Protein AF-A0A8J7QUN6-F1 (afdb_monomer_lite)

Foldseek 3Di:
DVVVVVVVCVVVDQDLVNLLVVLCVQLVVCVVVVVNVSNVVSVVVSCVSVVNDDDPDPPPPDPPPPPPPPPDPDDDD

Sequence (77 aa):
IAEIRRQAAALAAVSLAGHLEELRRLRDHAVEKGMLNAAISAEIARGKAAGLYEKKSPSAALPAVKVLDLGSMQAGE

Structure (mmCIF, N/CA/C/O backbone):
data_AF-A0A8J7QUN6-F1
#
_entry.id   AF-A0A8J7QUN6-F1
#
loop_
_atom_site.group_PDB
_atom_site.id
_atom_site.type_symbol
_atom_site.label_atom_id
_atom_site.label_alt_id
_atom_site.label_comp_id
_atom_site.label_asym_id
_atom_site.label_entity_id
_atom_site.label_seq_id
_atom_site.pdbx_PDB_ins_code
_atom_site.Cartn_x
_atom_site.Cartn_y
_atom_site.Cartn_z
_atom_site.occupancy
_atom_site.B_iso_or_equiv
_atom_site.auth_seq_id
_atom_site.auth_comp_id
_atom_site.auth_asym_id
_atom_site.auth_atom_id
_atom_site.pdbx_PDB_model_num
ATOM 1 N N . ILE A 1 1 ? 24.274 -11.418 -19.809 1.00 71.31 1 ILE A N 1
ATOM 2 C CA . ILE A 1 1 ? 23.762 -11.021 -18.466 1.00 71.31 1 ILE A CA 1
ATOM 3 C C . ILE A 1 1 ? 22.988 -9.701 -18.516 1.00 71.31 1 ILE A C 1
ATOM 5 O O . ILE A 1 1 ? 21.863 -9.675 -18.038 1.00 71.31 1 ILE A O 1
ATOM 9 N N . ALA A 1 2 ? 23.538 -8.628 -19.100 1.00 81.94 2 ALA A N 1
ATOM 10 C CA . ALA A 1 2 ? 22.863 -7.324 -19.157 1.00 81.94 2 ALA A CA 1
ATOM 11 C C . ALA A 1 2 ? 21.495 -7.355 -19.868 1.00 81.94 2 ALA A C 1
ATOM 13 O O . ALA A 1 2 ? 20.545 -6.774 -19.362 1.00 81.94 2 ALA A O 1
ATOM 14 N N . GLU A 1 3 ? 21.377 -8.078 -20.985 1.00 77.56 3 GLU A N 1
ATOM 15 C CA . GLU A 1 3 ? 20.119 -8.197 -21.739 1.00 77.56 3 GLU A CA 1
ATOM 16 C C . GLU A 1 3 ? 19.018 -8.917 -20.944 1.00 77.56 3 GLU A C 1
ATOM 18 O O . GLU A 1 3 ? 17.918 -8.402 -20.786 1.00 77.56 3 GLU A O 1
ATOM 23 N N . ILE A 1 4 ? 19.363 -10.045 -20.315 1.00 82.25 4 ILE A N 1
ATOM 24 C CA . ILE A 1 4 ? 18.456 -10.807 -19.442 1.00 82.25 4 ILE A CA 1
ATOM 25 C C . ILE A 1 4 ? 17.989 -9.950 -18.255 1.00 82.25 4 ILE A C 1
ATOM 27 O O . ILE A 1 4 ? 16.812 -9.952 -17.910 1.00 82.25 4 ILE A O 1
ATOM 31 N N . ARG A 1 5 ? 18.892 -9.166 -17.647 1.00 73.69 5 ARG A N 1
ATOM 32 C CA . ARG A 1 5 ? 18.538 -8.239 -16.558 1.00 73.69 5 ARG A CA 1
ATOM 33 C C . ARG A 1 5 ? 17.609 -7.120 -17.025 1.00 73.69 5 ARG A C 1
ATOM 35 O O . ARG A 1 5 ? 16.721 -6.730 -16.278 1.00 73.69 5 ARG A O 1
ATOM 42 N N . ARG A 1 6 ? 17.802 -6.615 -18.245 1.00 75.00 6 ARG A N 1
ATOM 43 C CA . ARG A 1 6 ? 16.981 -5.547 -18.830 1.00 75.00 6 ARG A CA 1
ATOM 44 C C . ARG A 1 6 ? 15.560 -6.035 -19.120 1.00 75.00 6 ARG A C 1
ATOM 46 O O . ARG A 1 6 ? 14.603 -5.359 -18.764 1.00 75.00 6 ARG A O 1
ATOM 53 N N . GLN A 1 7 ? 15.433 -7.235 -19.681 1.00 68.31 7 GLN A N 1
ATOM 54 C CA . GLN A 1 7 ? 14.144 -7.887 -19.919 1.00 68.31 7 GLN A CA 1
ATOM 55 C C . GLN A 1 7 ? 13.429 -8.220 -18.604 1.00 68.31 7 GLN A C 1
ATOM 57 O O . GLN A 1 7 ? 12.251 -7.913 -18.456 1.00 68.31 7 GLN A O 1
ATOM 62 N N . ALA A 1 8 ? 14.149 -8.748 -17.609 1.00 71.12 8 ALA A N 1
ATOM 63 C CA . ALA A 1 8 ? 13.596 -8.984 -16.277 1.00 71.12 8 ALA A CA 1
ATOM 64 C C . ALA A 1 8 ? 13.113 -7.684 -15.607 1.00 71.12 8 ALA A C 1
ATOM 66 O O . ALA A 1 8 ? 12.037 -7.667 -15.019 1.00 71.12 8 ALA A O 1
ATOM 67 N N . ALA A 1 9 ? 13.864 -6.585 -15.735 1.00 68.00 9 ALA A N 1
ATOM 68 C CA . ALA A 1 9 ? 13.469 -5.279 -15.209 1.00 68.00 9 ALA A CA 1
ATOM 69 C C . ALA A 1 9 ? 12.242 -4.695 -15.927 1.00 68.00 9 ALA A C 1
ATOM 71 O O . ALA A 1 9 ? 11.394 -4.095 -15.278 1.00 68.00 9 ALA A O 1
ATOM 72 N N . ALA A 1 10 ? 12.126 -4.894 -17.243 1.00 70.31 10 ALA A N 1
ATOM 73 C CA . ALA A 1 10 ? 10.962 -4.465 -18.017 1.00 70.31 10 ALA A CA 1
ATOM 74 C C . ALA A 1 10 ? 9.698 -5.258 -17.648 1.00 70.31 10 ALA A C 1
ATOM 76 O O . ALA A 1 10 ? 8.629 -4.674 -17.511 1.00 70.31 10 ALA A O 1
ATOM 77 N N . LEU A 1 11 ? 9.820 -6.570 -17.427 1.00 69.25 11 LEU A N 1
ATOM 78 C CA . LEU A 1 11 ? 8.717 -7.414 -16.951 1.00 69.25 11 LEU A CA 1
ATOM 79 C C . LEU A 1 11 ? 8.330 -7.107 -15.498 1.00 69.25 11 LEU A C 1
ATOM 81 O O . LEU A 1 11 ? 7.167 -7.225 -15.130 1.00 69.25 11 LEU A O 1
ATOM 85 N N . ALA A 1 12 ? 9.300 -6.697 -14.680 1.00 65.06 12 ALA A N 1
ATOM 86 C CA . ALA A 1 12 ? 9.084 -6.260 -13.305 1.00 65.06 12 ALA A CA 1
ATOM 87 C C . ALA A 1 12 ? 8.693 -4.775 -13.192 1.00 65.06 12 ALA A C 1
ATOM 89 O O . ALA A 1 12 ? 8.537 -4.271 -12.078 1.00 65.06 12 ALA A O 1
ATOM 90 N N . ALA A 1 13 ? 8.563 -4.056 -14.312 1.00 75.12 13 ALA A N 1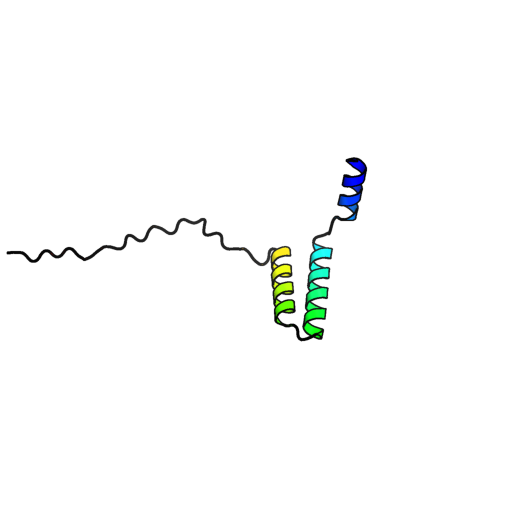
ATOM 91 C CA . ALA A 1 13 ? 8.231 -2.642 -14.297 1.00 75.12 13 ALA A CA 1
ATOM 92 C C . ALA A 1 13 ? 6.788 -2.460 -13.812 1.00 75.12 13 ALA A C 1
ATOM 94 O O . ALA A 1 13 ? 5.822 -2.737 -14.522 1.00 75.12 13 ALA A O 1
ATOM 95 N N . VAL A 1 14 ? 6.643 -1.979 -12.581 1.00 80.44 14 VAL A N 1
ATOM 96 C CA . VAL A 1 14 ? 5.340 -1.652 -12.004 1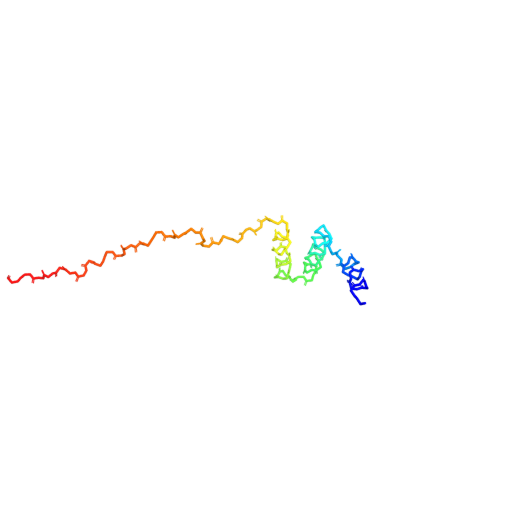.00 80.44 14 VAL A CA 1
ATOM 97 C C . VAL A 1 14 ? 4.900 -0.297 -12.547 1.00 80.44 14 VAL A C 1
ATOM 99 O O . VAL A 1 14 ? 5.588 0.710 -12.372 1.00 80.44 14 VAL A O 1
ATOM 102 N N . SER A 1 15 ? 3.744 -0.258 -13.208 1.00 90.06 15 SER A N 1
ATOM 103 C CA . SER A 1 15 ? 3.131 1.007 -13.613 1.00 90.06 15 SER A CA 1
ATOM 104 C C . SER A 1 15 ? 2.601 1.756 -12.389 1.00 90.06 15 SER A C 1
ATOM 106 O O . SER A 1 15 ? 2.169 1.143 -11.411 1.00 90.06 15 SER A O 1
ATOM 108 N N . LEU A 1 16 ? 2.573 3.091 -12.444 1.00 88.50 16 LEU A N 1
ATOM 109 C CA . LEU A 1 16 ? 2.001 3.901 -11.364 1.00 88.50 16 LEU A CA 1
ATOM 110 C C . LEU A 1 16 ? 0.554 3.484 -11.050 1.00 88.50 16 LEU A C 1
ATOM 112 O O . LEU A 1 16 ? 0.197 3.323 -9.887 1.00 88.50 16 LEU A O 1
ATOM 116 N N . ALA A 1 17 ? 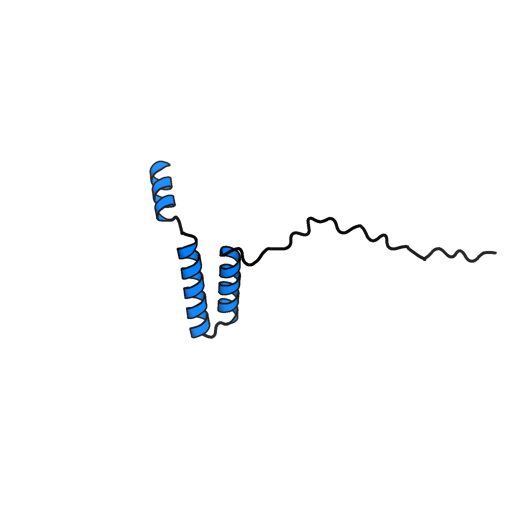-0.257 3.248 -12.085 1.00 91.12 17 ALA A N 1
ATOM 117 C CA . ALA A 1 17 ? -1.630 2.775 -11.928 1.00 91.12 17 ALA A CA 1
ATOM 118 C C . ALA A 1 17 ? -1.695 1.424 -11.192 1.00 91.12 17 ALA A C 1
ATOM 120 O O . ALA A 1 17 ? -2.474 1.283 -10.253 1.00 91.12 17 ALA A O 1
ATOM 121 N N . GLY A 1 18 ? -0.836 0.465 -11.558 1.00 92.50 18 GLY A N 1
ATOM 122 C CA . GLY A 1 18 ? -0.754 -0.830 -10.880 1.00 92.50 18 GLY A CA 1
ATOM 123 C C . GLY A 1 18 ? -0.312 -0.706 -9.421 1.00 92.50 18 GLY A C 1
ATOM 124 O O . GLY A 1 18 ? -0.865 -1.369 -8.549 1.00 92.50 18 GLY A O 1
ATOM 125 N N . HIS A 1 19 ? 0.626 0.196 -9.128 1.00 93.31 19 HIS A N 1
ATOM 126 C CA . HIS A 1 19 ? 1.055 0.453 -7.755 1.00 93.31 19 HIS A CA 1
ATOM 127 C C . HIS A 1 19 ? -0.071 1.038 -6.888 1.00 93.31 19 HIS A C 1
ATOM 129 O O . HIS A 1 19 ? -0.278 0.599 -5.756 1.00 93.31 19 HIS A O 1
ATOM 135 N N . LEU A 1 20 ? -0.816 2.012 -7.421 1.00 94.75 20 LEU A N 1
ATOM 136 C CA . LEU A 1 20 ? -1.947 2.630 -6.725 1.00 94.75 20 LEU A CA 1
ATOM 137 C C . LEU A 1 20 ? -3.084 1.634 -6.470 1.00 94.75 20 LEU A C 1
ATOM 139 O O . LEU A 1 20 ? -3.726 1.713 -5.419 1.00 94.75 20 LEU A O 1
ATOM 143 N N . GLU A 1 21 ? -3.321 0.713 -7.404 1.00 96.12 21 GLU A N 1
ATOM 144 C CA . GLU A 1 21 ? -4.328 -0.339 -7.258 1.00 96.12 21 GLU A CA 1
ATOM 145 C C . GLU A 1 21 ? -3.915 -1.372 -6.203 1.00 96.12 21 GLU A C 1
ATOM 147 O O . GLU A 1 21 ? -4.717 -1.716 -5.336 1.00 96.12 21 GLU A O 1
ATOM 152 N N . GLU A 1 22 ? -2.648 -1.793 -6.180 1.00 96.12 22 GLU A N 1
ATOM 153 C CA . GLU A 1 22 ? -2.180 -2.732 -5.154 1.00 96.12 22 GLU A CA 1
ATOM 154 C C . GLU A 1 22 ? -2.231 -2.109 -3.749 1.00 96.12 22 GLU A C 1
ATOM 156 O O . GLU A 1 22 ? -2.676 -2.748 -2.796 1.00 96.12 22 GLU A O 1
ATOM 161 N N . LEU A 1 23 ? -1.865 -0.829 -3.604 1.00 96.69 23 LEU A N 1
ATOM 162 C CA . LEU A 1 23 ? -2.001 -0.118 -2.327 1.00 96.69 23 LEU A CA 1
ATOM 163 C C . LEU A 1 23 ? -3.461 0.010 -1.880 1.00 96.69 23 LEU A C 1
ATOM 165 O O . LEU A 1 23 ? -3.748 -0.118 -0.688 1.00 96.69 23 LEU A O 1
ATOM 169 N N . ARG A 1 24 ? -4.391 0.227 -2.819 1.00 97.62 24 ARG A N 1
ATOM 170 C CA . ARG A 1 24 ? -5.831 0.216 -2.530 1.00 97.62 24 ARG A CA 1
ATOM 171 C C . ARG A 1 24 ? -6.274 -1.160 -2.033 1.00 97.62 24 ARG A C 1
ATOM 173 O O . ARG A 1 24 ? -6.919 -1.229 -0.994 1.00 97.62 24 ARG A O 1
ATOM 180 N N . ARG A 1 25 ? -5.884 -2.233 -2.721 1.00 98.06 25 ARG A N 1
ATOM 181 C CA . ARG A 1 25 ? -6.212 -3.614 -2.343 1.00 98.06 25 ARG A CA 1
ATOM 182 C C . ARG A 1 25 ? -5.691 -3.967 -0.946 1.00 98.06 25 ARG A C 1
ATOM 184 O O . ARG A 1 25 ? -6.422 -4.539 -0.141 1.00 98.06 25 ARG A O 1
ATOM 191 N N . LEU A 1 26 ? -4.450 -3.587 -0.631 1.00 97.75 26 LEU A N 1
ATOM 192 C CA . LEU A 1 26 ? -3.862 -3.774 0.701 1.00 97.75 26 LEU A CA 1
ATOM 193 C C . LEU A 1 26 ? -4.609 -2.981 1.779 1.00 97.75 26 LEU A C 1
ATOM 195 O O . LEU A 1 26 ? -4.833 -3.505 2.873 1.00 97.75 26 LEU A O 1
ATOM 199 N N . ARG A 1 27 ? -5.012 -1.741 1.474 1.00 98.06 27 ARG A N 1
ATOM 200 C CA . ARG A 1 27 ? -5.840 -0.917 2.363 1.00 98.06 27 ARG A CA 1
ATOM 201 C C . ARG A 1 27 ? -7.181 -1.589 2.637 1.00 98.06 27 ARG A C 1
ATOM 203 O O . ARG A 1 27 ? -7.546 -1.707 3.802 1.00 98.06 27 ARG A O 1
ATOM 210 N N . ASP A 1 28 ? -7.881 -2.043 1.601 1.00 98.38 28 ASP A N 1
ATOM 211 C CA . ASP A 1 28 ? -9.216 -2.645 1.717 1.00 98.38 28 ASP A CA 1
ATOM 212 C C . ASP A 1 28 ? -9.158 -3.925 2.573 1.00 98.38 28 ASP A C 1
ATOM 214 O O . ASP A 1 28 ? -9.877 -4.052 3.562 1.00 98.38 28 ASP A O 1
ATOM 218 N N . HIS A 1 29 ? -8.188 -4.803 2.310 1.00 98.31 29 HIS A N 1
ATOM 219 C CA . HIS A 1 29 ? -7.967 -6.015 3.105 1.00 98.31 29 HIS A CA 1
ATOM 220 C C . HIS A 1 29 ? -7.549 -5.725 4.562 1.00 98.31 29 HIS A C 1
ATOM 222 O O . HIS A 1 29 ? -7.873 -6.483 5.480 1.00 98.31 29 HIS A O 1
ATOM 228 N N . ALA A 1 30 ? -6.831 -4.627 4.818 1.00 98.31 30 ALA A N 1
ATOM 229 C CA . ALA A 1 30 ? -6.527 -4.197 6.182 1.00 98.31 30 ALA A CA 1
ATOM 230 C C . ALA A 1 30 ? -7.779 -3.692 6.919 1.00 98.31 30 ALA A C 1
ATOM 232 O O . ALA A 1 30 ? -7.930 -3.987 8.106 1.00 98.31 30 ALA A O 1
ATOM 233 N N . VAL A 1 31 ? -8.682 -2.984 6.229 1.00 98.25 31 VAL A N 1
ATOM 234 C CA . VAL A 1 31 ? -9.979 -2.554 6.781 1.00 98.25 31 VAL A CA 1
ATOM 235 C C . VAL A 1 31 ? -10.839 -3.763 7.136 1.00 98.25 31 VAL A C 1
ATOM 237 O O . VAL A 1 31 ? -11.335 -3.831 8.259 1.00 98.25 31 VAL A O 1
ATOM 240 N N . GLU A 1 32 ? -10.950 -4.743 6.236 1.00 98.06 32 GLU A N 1
ATOM 241 C CA . GLU A 1 32 ? -11.696 -5.990 6.475 1.00 98.06 32 GLU A CA 1
ATOM 242 C C . GLU A 1 32 ? -11.209 -6.731 7.728 1.00 98.06 32 GLU A C 1
ATOM 244 O O . GLU A 1 32 ? -11.998 -7.310 8.470 1.00 98.06 32 GLU A O 1
ATOM 249 N N . LYS A 1 33 ? -9.903 -6.671 8.002 1.00 97.88 33 LYS A N 1
ATOM 250 C CA . LYS A 1 33 ? -9.275 -7.286 9.178 1.00 97.88 33 LYS A CA 1
ATOM 251 C C . LYS A 1 33 ? -9.285 -6.409 10.434 1.00 97.88 33 LYS A C 1
ATOM 253 O O . LYS A 1 33 ? -8.689 -6.793 11.437 1.00 97.88 33 LYS A O 1
ATOM 258 N N . GLY A 1 34 ? -9.891 -5.221 10.389 1.00 97.75 34 GLY A N 1
ATOM 259 C CA . GLY A 1 34 ? -9.893 -4.264 11.502 1.00 97.75 34 GLY A CA 1
ATOM 260 C C . GLY A 1 34 ? -8.523 -3.638 11.803 1.00 97.75 34 GLY A C 1
ATOM 261 O O . GLY A 1 34 ? -8.338 -3.002 12.839 1.00 97.75 34 GLY A O 1
ATOM 262 N N . MET A 1 35 ? -7.542 -3.785 10.909 1.00 97.88 35 MET A N 1
ATOM 263 C CA . MET A 1 35 ? -6.182 -3.263 11.070 1.00 97.88 35 MET A CA 1
ATOM 264 C C . MET A 1 35 ? -6.091 -1.810 10.590 1.00 97.88 35 MET A C 1
ATOM 266 O O . MET A 1 35 ? -5.423 -1.495 9.602 1.00 97.88 35 MET A O 1
ATOM 270 N N . LEU A 1 36 ? -6.754 -0.899 11.303 1.00 96.44 36 LEU A N 1
ATOM 271 C CA . LEU A 1 36 ? -6.910 0.496 10.874 1.00 96.44 36 LEU A CA 1
ATOM 272 C C . LEU A 1 36 ? -5.574 1.230 10.678 1.00 96.44 36 LEU A C 1
ATOM 274 O O . LEU A 1 36 ? -5.416 1.957 9.702 1.00 96.44 36 LEU A O 1
ATOM 278 N N . ASN A 1 37 ? -4.575 0.985 11.530 1.00 97.81 37 ASN A N 1
ATOM 279 C CA . ASN A 1 37 ? -3.245 1.590 11.374 1.00 97.81 37 ASN A CA 1
ATOM 280 C C . ASN A 1 37 ? -2.573 1.187 10.049 1.00 97.81 37 ASN A C 1
ATOM 282 O O . ASN A 1 37 ? -1.947 2.019 9.384 1.00 97.81 37 ASN A O 1
ATOM 286 N N . ALA A 1 38 ? -2.722 -0.078 9.644 1.00 97.44 38 ALA A N 1
ATOM 287 C CA . ALA A 1 38 ? -2.190 -0.573 8.378 1.00 97.44 38 ALA A CA 1
ATOM 288 C C . ALA A 1 38 ? -2.953 0.024 7.186 1.00 97.44 38 ALA A C 1
ATOM 290 O O . ALA A 1 38 ? -2.328 0.468 6.223 1.00 97.44 38 ALA A O 1
ATOM 291 N N . ALA A 1 39 ? -4.282 0.123 7.284 1.00 98.19 39 ALA A N 1
ATOM 292 C CA . ALA A 1 39 ? -5.119 0.753 6.265 1.00 98.19 39 ALA A CA 1
ATOM 293 C C . ALA A 1 39 ? -4.758 2.234 6.048 1.00 98.19 39 ALA A C 1
ATOM 295 O O . ALA A 1 39 ? -4.580 2.671 4.911 1.00 98.19 39 ALA A O 1
ATOM 296 N N . ILE A 1 40 ? -4.583 2.996 7.132 1.00 97.19 40 ILE A N 1
ATOM 297 C CA . ILE A 1 40 ? -4.184 4.410 7.077 1.00 97.19 40 ILE A CA 1
ATOM 298 C C . ILE A 1 40 ? -2.792 4.551 6.453 1.00 97.19 40 ILE A C 1
ATOM 300 O O . ILE A 1 40 ? -2.582 5.397 5.585 1.00 97.19 40 ILE A O 1
ATOM 304 N N . SER A 1 41 ? -1.845 3.698 6.849 1.00 97.00 41 SER A N 1
ATOM 305 C CA . SER A 1 41 ? -0.484 3.718 6.299 1.00 97.00 41 SER A CA 1
ATOM 306 C C . SER A 1 41 ? -0.472 3.443 4.792 1.00 97.00 41 SER A C 1
ATOM 308 O O . SER A 1 41 ? 0.236 4.127 4.048 1.00 97.00 41 SER A O 1
ATOM 310 N N . ALA A 1 42 ? -1.288 2.489 4.333 1.00 96.94 42 ALA A N 1
ATOM 311 C CA . ALA A 1 42 ? -1.458 2.181 2.917 1.00 96.94 42 ALA A CA 1
ATOM 312 C C . ALA A 1 42 ? -2.063 3.365 2.139 1.00 96.94 42 ALA A C 1
ATOM 314 O O . ALA A 1 42 ? -1.560 3.703 1.067 1.00 96.94 42 ALA A O 1
ATOM 315 N N . GLU A 1 43 ? -3.064 4.060 2.691 1.00 96.25 43 GLU A N 1
ATOM 316 C CA . GLU A 1 43 ? -3.640 5.244 2.034 1.00 96.25 43 GLU A CA 1
ATOM 317 C C . GLU A 1 43 ? -2.650 6.417 1.971 1.00 96.25 43 GLU A C 1
ATOM 319 O O . GLU A 1 43 ? -2.541 7.083 0.941 1.00 96.25 43 GLU A O 1
ATOM 324 N N . ILE A 1 44 ? -1.858 6.639 3.026 1.00 95.38 44 ILE A N 1
ATOM 325 C CA . ILE A 1 44 ? -0.798 7.659 3.019 1.00 95.38 44 ILE A CA 1
ATOM 326 C C . ILE A 1 44 ? 0.236 7.350 1.929 1.00 95.38 44 ILE A C 1
ATOM 328 O O . ILE A 1 44 ? 0.642 8.247 1.187 1.00 95.38 44 ILE A O 1
ATOM 332 N N . ALA A 1 45 ? 0.675 6.093 1.814 1.00 94.50 45 ALA A N 1
ATOM 333 C CA . ALA A 1 45 ? 1.596 5.674 0.758 1.00 94.50 45 ALA A CA 1
ATOM 334 C C . ALA A 1 45 ? 0.986 5.883 -0.637 1.00 94.50 45 ALA A C 1
ATOM 336 O O . ALA A 1 45 ? 1.663 6.386 -1.535 1.00 94.50 45 ALA A O 1
ATOM 337 N N . ARG A 1 46 ? -0.308 5.588 -0.794 1.00 94.88 46 ARG A N 1
ATOM 338 C CA . ARG A 1 46 ? -1.050 5.772 -2.046 1.00 94.88 46 ARG A CA 1
ATOM 339 C C . ARG A 1 46 ? -1.121 7.239 -2.454 1.00 94.88 46 ARG A C 1
ATOM 341 O O . ARG A 1 46 ? -0.796 7.567 -3.591 1.00 94.88 46 ARG A O 1
ATOM 348 N N . GLY A 1 47 ? -1.461 8.135 -1.529 1.00 93.69 47 GLY A N 1
ATOM 349 C CA . GLY A 1 47 ? -1.462 9.570 -1.813 1.00 93.69 47 GLY A CA 1
ATOM 350 C C . GLY A 1 47 ? -0.064 10.114 -2.125 1.00 93.69 47 GLY A C 1
ATOM 351 O O . GLY A 1 47 ? 0.067 10.995 -2.968 1.00 93.69 47 GLY A O 1
ATOM 352 N N . LYS A 1 48 ? 0.997 9.567 -1.509 1.00 93.19 48 LYS A N 1
ATOM 353 C CA . LYS A 1 48 ? 2.384 9.959 -1.813 1.00 93.19 48 LYS A CA 1
ATOM 354 C C . LYS A 1 48 ? 2.759 9.544 -3.232 1.00 93.19 48 LYS A C 1
ATOM 356 O O . LYS A 1 48 ? 3.307 10.355 -3.968 1.00 93.19 48 LYS A O 1
ATOM 361 N N . ALA A 1 49 ? 2.416 8.318 -3.627 1.00 90.75 49 ALA A N 1
ATOM 362 C CA . ALA A 1 49 ? 2.632 7.824 -4.985 1.00 90.75 49 ALA A CA 1
ATOM 363 C C . ALA A 1 49 ? 1.833 8.619 -6.033 1.00 90.75 49 ALA A C 1
ATOM 365 O O . ALA A 1 49 ? 2.332 8.859 -7.127 1.00 90.75 49 ALA A O 1
ATOM 366 N N . ALA A 1 50 ? 0.625 9.077 -5.690 1.00 90.75 50 ALA A N 1
ATOM 367 C CA . ALA A 1 50 ? -0.198 9.935 -6.544 1.00 90.75 50 ALA A CA 1
ATOM 368 C C . ALA A 1 50 ? 0.259 11.410 -6.585 1.00 90.75 50 ALA A C 1
ATOM 370 O O . ALA A 1 50 ? -0.352 12.209 -7.289 1.00 90.75 50 ALA A O 1
ATOM 371 N N . GLY A 1 51 ? 1.294 11.790 -5.826 1.00 88.00 51 GLY A N 1
ATOM 372 C CA . GLY A 1 51 ? 1.776 13.173 -5.747 1.00 88.00 51 GLY A CA 1
ATOM 373 C C . GLY A 1 51 ? 0.890 14.116 -4.922 1.00 88.00 51 GLY A C 1
ATOM 374 O O . GLY A 1 51 ? 1.053 15.325 -5.006 1.00 88.00 51 GLY A O 1
ATOM 375 N N . LEU A 1 52 ? -0.037 13.589 -4.115 1.00 83.50 52 LEU A N 1
ATOM 376 C CA . LEU A 1 52 ? -0.965 14.383 -3.295 1.00 83.50 52 LEU A CA 1
ATOM 377 C C . LEU A 1 52 ? -0.360 14.829 -1.955 1.00 83.50 52 LEU A C 1
ATOM 379 O O . LEU A 1 52 ? -0.853 15.767 -1.334 1.00 83.50 52 LEU A O 1
ATOM 383 N N . TYR A 1 53 ? 0.699 14.158 -1.493 1.00 76.00 53 TYR A N 1
ATOM 384 C CA . TYR A 1 53 ? 1.412 14.512 -0.266 1.00 76.00 53 TYR A CA 1
ATOM 385 C C . TYR A 1 53 ? 2.809 15.042 -0.596 1.00 76.00 53 TYR A C 1
ATOM 387 O O . TYR A 1 53 ? 3.747 14.264 -0.773 1.00 76.00 53 TYR A O 1
ATOM 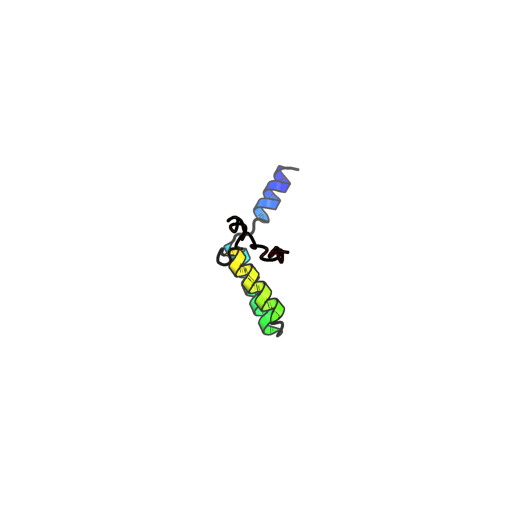395 N N . GLU A 1 54 ? 2.970 16.364 -0.613 1.00 67.62 54 GLU A N 1
ATOM 396 C CA . GLU A 1 54 ? 4.292 16.989 -0.633 1.00 67.62 54 GLU A CA 1
ATOM 397 C C . GLU A 1 54 ? 4.883 17.079 0.775 1.00 67.62 54 GLU A C 1
ATOM 399 O O . GLU A 1 54 ? 4.266 17.560 1.731 1.00 67.62 54 GLU A O 1
ATOM 404 N N . LYS A 1 55 ? 6.132 16.631 0.907 1.00 67.25 55 LYS A N 1
ATOM 405 C CA . LYS A 1 55 ? 6.924 16.864 2.111 1.00 67.25 55 LYS A CA 1
ATOM 406 C C . LYS A 1 55 ? 7.449 18.295 2.032 1.00 67.25 55 LYS A C 1
ATOM 408 O O . LYS A 1 55 ? 8.298 18.582 1.197 1.00 67.25 55 LYS A O 1
ATOM 413 N N . LYS A 1 56 ? 6.971 19.183 2.907 1.00 61.00 56 LYS A N 1
ATOM 414 C CA . LYS A 1 56 ? 7.484 20.556 3.009 1.00 61.00 56 LYS A CA 1
ATOM 415 C C . LYS A 1 56 ? 8.958 20.497 3.427 1.00 61.00 56 LYS A C 1
ATOM 417 O O . LYS A 1 56 ? 9.274 20.270 4.594 1.00 61.00 56 LYS A O 1
ATOM 422 N N . SER A 1 57 ? 9.872 20.603 2.468 1.00 56.41 57 SER A N 1
ATOM 423 C CA . SER A 1 57 ? 11.301 20.726 2.745 1.00 56.41 57 SER A CA 1
ATOM 424 C C . SER A 1 57 ? 11.548 22.076 3.421 1.00 56.41 57 SER A C 1
ATOM 426 O O . SER A 1 57 ? 11.054 23.081 2.909 1.00 56.41 57 SER A O 1
ATOM 428 N N . PRO A 1 58 ? 12.331 22.159 4.513 1.00 64.38 58 PRO A N 1
ATOM 429 C CA . PRO A 1 58 ? 12.657 23.427 5.174 1.00 64.38 58 PRO A CA 1
ATOM 430 C C . PRO A 1 58 ? 13.580 24.335 4.334 1.00 64.38 58 PRO A C 1
ATOM 432 O O . PRO A 1 58 ? 14.255 25.205 4.873 1.00 64.38 58 PRO A O 1
ATOM 435 N N . SER A 1 59 ? 13.627 24.160 3.009 1.00 59.91 59 SER A N 1
ATOM 436 C CA . SER A 1 59 ? 14.389 25.006 2.090 1.00 59.91 59 SER A CA 1
ATOM 437 C C . SER A 1 59 ? 13.622 26.296 1.786 1.00 59.91 59 SER A C 1
ATOM 439 O O . SER A 1 59 ? 13.223 26.595 0.669 1.00 59.91 59 SER A O 1
ATOM 441 N N . ALA A 1 60 ? 13.376 27.051 2.839 1.00 59.81 60 ALA A N 1
ATOM 442 C CA . ALA A 1 60 ? 13.345 28.494 2.805 1.00 59.81 60 ALA A CA 1
ATOM 443 C C . ALA A 1 60 ? 13.936 28.861 4.157 1.00 59.81 60 ALA A C 1
ATOM 445 O O . ALA A 1 60 ? 13.311 28.597 5.184 1.00 59.81 60 ALA A O 1
ATOM 446 N N . ALA A 1 61 ? 15.188 29.324 4.150 1.00 60.56 61 ALA A N 1
ATOM 447 C CA . ALA A 1 61 ? 15.883 29.760 5.349 1.00 60.56 61 ALA A CA 1
ATOM 448 C C . ALA A 1 61 ? 14.935 30.660 6.146 1.00 60.56 61 ALA A C 1
ATOM 450 O O . ALA A 1 61 ? 14.606 31.764 5.713 1.00 60.56 61 ALA A O 1
ATOM 451 N N . LEU A 1 62 ? 14.436 30.148 7.272 1.00 60.84 62 LEU A N 1
ATOM 452 C CA . LEU A 1 62 ? 13.700 30.973 8.211 1.00 60.84 62 LEU A CA 1
ATOM 453 C C . LEU A 1 62 ? 14.669 32.093 8.603 1.00 60.84 62 LEU A C 1
ATOM 455 O O . LEU A 1 62 ? 15.815 31.779 8.951 1.00 60.84 62 LEU A O 1
ATOM 459 N N . PRO A 1 63 ? 14.285 33.376 8.490 1.00 62.41 63 PRO A N 1
ATOM 460 C CA . PRO A 1 63 ? 15.170 34.450 8.900 1.00 62.41 63 PRO A CA 1
ATOM 461 C C . PRO A 1 63 ? 15.542 34.197 10.358 1.00 62.41 63 PRO A C 1
ATOM 463 O O . PRO A 1 63 ? 14.665 33.949 11.187 1.00 62.41 63 PRO A O 1
ATOM 466 N N . ALA A 1 64 ? 16.844 34.189 10.647 1.00 63.97 64 ALA A N 1
ATOM 467 C CA . ALA A 1 64 ? 17.345 34.022 11.999 1.00 63.97 64 ALA A CA 1
ATOM 468 C C . ALA A 1 64 ? 16.702 35.102 12.877 1.00 63.97 64 ALA A C 1
ATOM 470 O O . ALA A 1 64 ? 17.041 36.282 12.776 1.00 63.97 64 ALA A O 1
ATOM 471 N N . VAL A 1 65 ? 15.731 34.705 13.701 1.00 64.06 65 VAL A N 1
ATOM 472 C CA . VAL A 1 65 ? 15.128 35.589 14.693 1.00 64.06 65 VAL A CA 1
ATOM 473 C C . VAL A 1 65 ? 16.229 35.885 15.697 1.00 64.06 65 VAL A C 1
ATOM 475 O O . VAL A 1 65 ? 16.605 35.032 16.501 1.00 64.06 65 VAL A O 1
ATOM 478 N N . LYS A 1 66 ? 16.812 37.079 15.592 1.00 61.16 66 LYS A N 1
ATOM 479 C CA . LYS A 1 66 ? 17.814 37.563 16.532 1.00 61.16 66 LYS A CA 1
ATOM 480 C C . LYS A 1 66 ? 17.088 37.823 17.843 1.00 61.16 66 LYS A C 1
ATOM 482 O O . LYS A 1 66 ? 16.398 38.829 17.983 1.00 61.16 66 LYS A O 1
ATOM 487 N N . VAL A 1 67 ? 17.177 36.867 18.763 1.00 63.53 67 VAL A N 1
ATOM 488 C CA . VAL A 1 67 ? 16.696 37.045 20.131 1.00 63.53 67 VAL A CA 1
ATOM 489 C C . VAL A 1 67 ? 17.511 38.202 20.707 1.00 63.53 67 VAL A C 1
ATOM 491 O O . VAL A 1 67 ? 18.726 38.092 20.856 1.00 63.53 67 VAL A O 1
ATOM 494 N N . LEU A 1 68 ? 16.870 39.354 20.894 1.00 62.44 68 LEU A N 1
ATOM 495 C CA . LEU A 1 68 ? 17.465 40.494 21.579 1.00 62.44 68 LEU A CA 1
ATOM 496 C C . LEU A 1 68 ? 17.605 40.092 23.046 1.00 62.44 68 LEU A C 1
ATOM 498 O O . LEU A 1 68 ? 16.612 40.019 23.767 1.00 62.44 68 LEU A O 1
ATOM 502 N N . ASP A 1 69 ? 18.828 39.770 23.453 1.00 64.00 69 ASP A N 1
ATOM 503 C CA . ASP A 1 69 ? 19.167 39.590 24.857 1.00 64.00 69 ASP A CA 1
ATOM 504 C C . ASP A 1 69 ? 19.044 40.953 25.554 1.00 64.00 69 ASP A C 1
ATOM 506 O O . ASP A 1 69 ? 19.855 41.855 25.349 1.00 64.00 69 ASP A O 1
ATOM 510 N N . LEU A 1 70 ? 17.969 41.124 26.323 1.00 64.62 70 LEU A N 1
ATOM 511 C CA . LEU A 1 70 ? 17.690 42.319 27.126 1.00 64.62 70 LEU A CA 1
ATOM 512 C C . LEU A 1 70 ? 18.457 42.306 28.468 1.00 64.62 70 LEU A C 1
ATOM 514 O O . LEU A 1 70 ? 18.144 43.080 29.370 1.00 64.62 70 LEU A O 1
ATOM 518 N N . GLY A 1 71 ? 19.464 41.440 28.617 1.00 57.66 71 GLY A N 1
ATOM 519 C CA . GLY A 1 71 ? 20.187 41.181 29.861 1.00 57.66 71 GLY A CA 1
ATOM 520 C C . GLY A 1 71 ? 21.331 42.130 30.228 1.00 57.66 71 GLY A C 1
ATOM 521 O O . GLY A 1 71 ? 22.129 41.773 31.090 1.00 57.66 71 GLY A O 1
ATOM 522 N N . SER A 1 72 ? 21.452 43.323 29.636 1.00 61.34 72 SER A N 1
ATOM 523 C CA . SER A 1 72 ? 22.487 44.292 30.040 1.00 61.34 72 SER A CA 1
ATOM 524 C C . SER A 1 72 ? 21.924 45.678 30.359 1.00 61.34 72 SER A C 1
ATOM 526 O O . SER A 1 72 ? 22.352 46.683 29.794 1.00 61.34 72 SER A O 1
ATOM 528 N N . MET A 1 73 ? 20.975 45.755 31.297 1.00 59.69 73 MET A N 1
ATOM 529 C CA . MET A 1 73 ? 20.830 46.970 32.103 1.00 59.69 73 MET A CA 1
ATOM 530 C C . MET A 1 73 ? 21.903 46.927 33.193 1.00 59.69 73 MET A C 1
ATOM 532 O O . MET A 1 73 ? 21.710 46.329 34.250 1.00 59.69 73 MET A O 1
ATOM 536 N N . GLN A 1 74 ? 23.063 47.522 32.912 1.00 55.56 74 GLN A N 1
ATOM 537 C CA . GLN A 1 74 ? 24.008 47.878 33.964 1.00 55.56 74 GLN A CA 1
ATOM 538 C C . GLN A 1 74 ? 23.319 48.902 34.873 1.00 55.56 74 GLN A C 1
ATOM 540 O O . GLN A 1 74 ? 22.954 49.990 34.426 1.00 55.56 74 GLN A O 1
ATOM 545 N N . ALA A 1 75 ? 23.110 48.531 36.136 1.00 52.66 75 ALA A N 1
ATOM 546 C CA . ALA A 1 75 ? 22.831 49.484 37.196 1.00 52.66 75 ALA A CA 1
ATOM 547 C C . ALA A 1 75 ? 24.055 50.403 37.321 1.00 52.66 75 ALA A C 1
ATOM 549 O O . ALA A 1 75 ? 25.161 49.919 37.556 1.00 52.66 75 ALA A O 1
ATOM 550 N N . GLY A 1 76 ? 23.860 51.697 37.068 1.00 54.91 76 GLY A N 1
ATOM 551 C CA . GLY A 1 76 ? 24.881 52.715 37.286 1.00 54.91 76 GLY A CA 1
ATOM 552 C C . GLY A 1 76 ? 25.095 52.964 38.777 1.00 54.91 76 GLY A C 1
ATOM 553 O O . GLY A 1 76 ? 24.123 53.045 39.530 1.00 54.91 76 GLY A O 1
ATOM 554 N N . GLU A 1 77 ? 26.364 53.075 39.165 1.00 44.09 77 GLU A N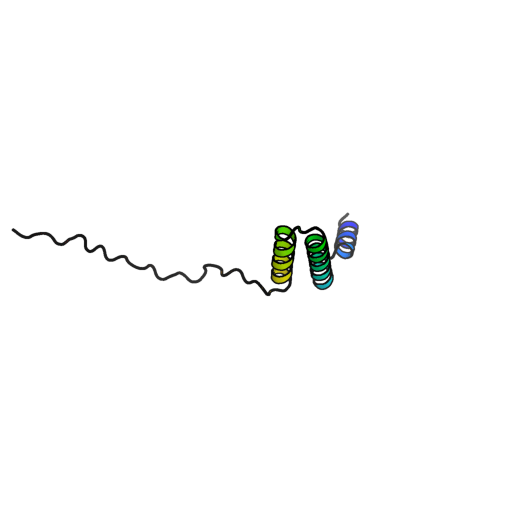 1
ATOM 555 C CA . GLU A 1 77 ? 26.808 53.994 40.222 1.00 44.09 77 GLU A CA 1
ATOM 556 C C . GLU A 1 77 ? 26.937 55.412 39.652 1.00 44.09 77 GLU A C 1
ATOM 558 O O . GLU A 1 77 ? 27.301 55.534 38.455 1.00 44.09 77 GLU A O 1
#

Radius of gyration: 25.95 Å; chains: 1; bounding box: 38×65×62 Å

Secondary structure (DSSP, 8-state):
-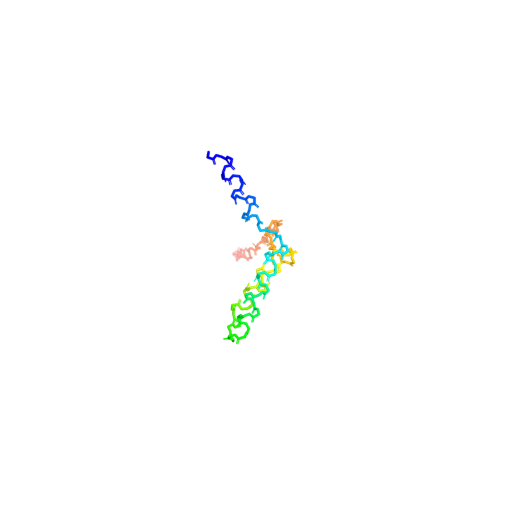HHHHHHHHHHT---HHHHHHHHHHHHHHHHHTT-HHHHHHHHHHHHHHTT--------S-------------PPP-

pLDDT: mean 80.16, std 16.13, range [44.09, 98.38]